Protein AF-A0A699XU44-F1 (afdb_monomer)

Nearest PDB structures (foldseek):
  8dw8-assembly1_A  TM=9.078E-01  e=6.194E-02  Moloney murine leukemia virus
  4mh8-assembly1_A  TM=9.161E-01  e=7.199E-02  Moloney murine leukemia virus isolate Shinnick
  6b1s-assembly1_A  TM=9.177E-01  e=8.366E-02  Moloney murine leukemia virus
  6b1q-assembly1_A  TM=9.111E-01  e=1.048E-01  Moloney murine leukemia virus
  8wut-assembly1_E  TM=8.978E-01  e=3.002E-01  Moloney murine leukemia virus

Solvent-accessible surface area (backbone atoms only — not comparable to full-atom values): 3896 Å² total; per-residue (Å²): 132,89,86,82,84,86,76,65,91,87,72,70,75,50,67,54,79,66,64,92,67,55,76,68,55,51,52,51,50,51,53,53,52,48,53,38,37,77,71,64,76,49,75,93,77,90,63,70,57,42,78,55,74,82,91,132

Secondary structure (DSSP, 8-state):
-----PPPTT----BPPPPP--HHHHHHHHHHHHHHHHTTS------S-B------

Sequence (56 aa):
KKIQIDLVPGAAPVARAPYRLAPSEMKELTEQLKELSDKGFIKPSSSPWGAPVLFV

Organism: Tanacetum cinerariifolium (NCBI:txid118510)

Radius of gyration: 14.26 Å; Cα contacts (8 Å, |Δi|>4): 29; chains: 1; bounding box: 28×36×26 Å

Mean predicted aligned error: 4.0 Å

InterPro domains:
  IPR032567 RTL1-related [PTHR15503] (3-56)
  IPR043502 DNA/RNA polymerase superfamily [SSF56672] (3-56)

Structure (mmCIF, N/CA/C/O backbone):
data_AF-A0A699XU44-F1
#
_entry.id   AF-A0A699XU44-F1
#
loop_
_atom_site.group_PDB
_atom_site.id
_atom_site.type_symbol
_atom_site.label_atom_id
_atom_site.label_alt_id
_atom_site.label_comp_id
_atom_site.label_asym_id
_atom_site.label_entity_id
_atom_site.label_seq_id
_atom_site.pdbx_PDB_ins_code
_atom_site.Cartn_x
_atom_site.Cartn_y
_atom_site.Cartn_z
_atom_site.occupancy
_atom_site.B_iso_or_equiv
_atom_site.auth_seq_id
_atom_site.auth_comp_id
_a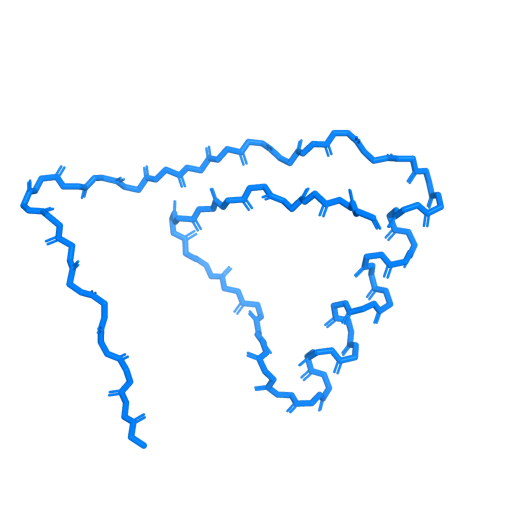tom_site.auth_asym_id
_atom_site.auth_atom_id
_atom_site.pdbx_PDB_model_num
ATOM 1 N N . LYS A 1 1 ? -2.246 -20.989 9.739 1.00 71.62 1 LYS A N 1
ATOM 2 C CA . LYS A 1 1 ? -1.609 -21.655 8.572 1.00 71.62 1 LYS A CA 1
ATOM 3 C C . LYS A 1 1 ? -0.868 -20.582 7.783 1.00 71.62 1 LYS A C 1
ATOM 5 O O . LYS A 1 1 ? -1.501 -19.596 7.435 1.00 71.62 1 LYS A O 1
ATOM 10 N N . LYS A 1 2 ? 0.450 -20.694 7.595 1.00 84.19 2 LYS A N 1
ATOM 11 C CA . LYS A 1 2 ? 1.225 -19.704 6.829 1.00 84.19 2 LYS A CA 1
ATOM 12 C C . LYS A 1 2 ? 0.951 -19.931 5.341 1.00 84.19 2 LYS A C 1
ATOM 14 O O . LYS A 1 2 ? 1.082 -21.061 4.880 1.00 84.19 2 LYS A O 1
ATOM 19 N N . ILE A 1 3 ? 0.518 -18.895 4.631 1.00 90.19 3 ILE A N 1
ATOM 20 C CA . ILE A 1 3 ? 0.385 -18.929 3.172 1.00 90.19 3 ILE A CA 1
ATOM 21 C C . ILE A 1 3 ? 1.751 -18.553 2.600 1.00 90.19 3 ILE A C 1
ATOM 23 O O . ILE A 1 3 ? 2.328 -17.545 3.009 1.00 90.19 3 ILE A O 1
ATOM 27 N N . GLN A 1 4 ? 2.280 -19.380 1.702 1.00 93.75 4 GLN A N 1
ATOM 28 C CA . GLN A 1 4 ? 3.476 -19.076 0.924 1.00 93.75 4 GLN A CA 1
ATOM 29 C C . GLN A 1 4 ? 3.051 -18.815 -0.518 1.00 93.75 4 GLN A C 1
ATOM 31 O O . GLN A 1 4 ? 2.186 -19.513 -1.043 1.00 93.75 4 GLN A O 1
ATOM 36 N N . ILE A 1 5 ? 3.633 -17.782 -1.119 1.00 92.56 5 ILE A N 1
ATOM 37 C CA . ILE A 1 5 ? 3.420 -17.419 -2.516 1.00 92.56 5 ILE A CA 1
ATOM 38 C C . ILE A 1 5 ? 4.739 -17.703 -3.227 1.00 92.56 5 ILE A C 1
ATOM 40 O O . ILE A 1 5 ? 5.738 -17.045 -2.934 1.00 92.56 5 ILE A O 1
ATOM 44 N N . ASP A 1 6 ? 4.749 -18.691 -4.116 1.00 94.88 6 ASP A N 1
ATOM 45 C CA . ASP A 1 6 ? 5.937 -19.040 -4.891 1.00 94.88 6 ASP A CA 1
ATOM 46 C C . ASP A 1 6 ? 6.054 -18.122 -6.114 1.00 94.88 6 ASP A C 1
ATOM 48 O O . ASP A 1 6 ? 5.074 -17.860 -6.816 1.00 94.88 6 ASP A O 1
ATOM 52 N N . LEU A 1 7 ? 7.260 -17.607 -6.357 1.00 93.19 7 LEU A N 1
ATOM 53 C CA . LEU A 1 7 ? 7.551 -16.750 -7.504 1.00 93.19 7 LEU A CA 1
ATOM 54 C C . LEU A 1 7 ? 8.085 -17.580 -8.674 1.00 93.19 7 LEU A C 1
ATOM 56 O O . LEU A 1 7 ? 8.814 -18.553 -8.485 1.00 93.19 7 LEU A O 1
ATOM 60 N N . VAL A 1 8 ? 7.770 -17.150 -9.897 1.00 95.94 8 VAL A N 1
ATOM 61 C CA . VAL A 1 8 ? 8.388 -17.697 -11.113 1.00 95.94 8 VAL A CA 1
ATOM 62 C C . VAL A 1 8 ? 9.899 -17.396 -11.088 1.00 95.94 8 VAL A C 1
ATOM 64 O O . VAL A 1 8 ? 10.278 -16.273 -10.732 1.00 95.94 8 VAL A O 1
ATOM 67 N N . PRO A 1 9 ? 10.779 -18.344 -11.471 1.00 95.56 9 PRO A N 1
ATOM 68 C CA . PRO A 1 9 ? 12.217 -18.096 -11.540 1.00 95.56 9 PRO A CA 1
ATOM 69 C C . PRO A 1 9 ? 12.551 -16.863 -12.391 1.00 95.56 9 PRO A C 1
ATOM 71 O O . PRO A 1 9 ? 12.085 -16.735 -13.521 1.00 95.56 9 PRO A O 1
ATOM 74 N N . GLY A 1 10 ? 13.357 -15.951 -11.842 1.00 94.06 10 GLY A N 1
ATOM 75 C CA . GLY A 1 10 ? 13.744 -14.701 -12.508 1.00 94.06 10 GLY A CA 1
ATOM 76 C C . GLY A 1 10 ? 12.780 -13.525 -12.312 1.00 94.06 10 GLY A C 1
ATOM 77 O O . GLY A 1 10 ? 13.049 -12.442 -12.828 1.00 94.06 10 GLY A O 1
ATOM 78 N N . ALA A 1 11 ? 11.688 -13.689 -11.555 1.00 92.94 11 ALA A N 1
ATOM 79 C CA . ALA A 1 11 ? 10.819 -12.573 -11.195 1.00 92.94 11 ALA A CA 1
ATOM 80 C C . ALA A 1 11 ? 11.582 -11.523 -10.365 1.00 92.94 11 ALA A C 1
ATOM 82 O O . ALA A 1 11 ? 12.159 -11.833 -9.321 1.00 92.94 11 ALA A O 1
ATOM 83 N N . ALA A 1 12 ? 11.556 -10.273 -10.825 1.00 92.12 12 ALA A N 1
ATOM 84 C CA . ALA A 1 12 ? 12.178 -9.136 -10.158 1.00 92.12 12 ALA A CA 1
ATOM 85 C C . ALA A 1 12 ? 11.113 -8.221 -9.530 1.00 92.12 12 ALA A C 1
ATOM 87 O O . ALA A 1 12 ? 9.989 -8.167 -10.042 1.00 92.12 12 ALA A O 1
ATOM 88 N N . PRO A 1 13 ? 11.447 -7.479 -8.458 1.00 90.81 13 PRO A N 1
ATOM 89 C CA . PRO A 1 13 ? 10.513 -6.553 -7.842 1.00 90.81 13 PRO A CA 1
ATOM 90 C C . PRO A 1 13 ? 9.980 -5.518 -8.830 1.00 90.81 13 PRO A C 1
ATOM 92 O O . PRO A 1 13 ? 10.738 -4.896 -9.574 1.00 90.81 13 PRO A O 1
ATOM 95 N N . VAL A 1 14 ? 8.665 -5.313 -8.804 1.00 86.75 14 VAL A N 1
ATOM 96 C CA . VAL A 1 14 ? 8.000 -4.225 -9.519 1.00 86.75 14 VAL A CA 1
ATOM 97 C C . VAL A 1 14 ? 7.461 -3.227 -8.505 1.00 86.75 14 VAL A C 1
ATOM 99 O O . VAL A 1 14 ? 6.729 -3.606 -7.594 1.00 86.75 14 VAL A O 1
ATOM 102 N N . ALA A 1 15 ? 7.816 -1.956 -8.673 1.00 88.69 15 ALA A N 1
ATOM 103 C CA . ALA A 1 15 ? 7.256 -0.843 -7.920 1.00 88.69 15 ALA A CA 1
ATOM 104 C C . ALA A 1 15 ? 6.687 0.164 -8.922 1.00 88.69 15 ALA A C 1
ATOM 106 O O . ALA A 1 15 ? 7.428 0.785 -9.685 1.00 88.69 15 ALA A O 1
ATOM 107 N N . ARG A 1 16 ? 5.358 0.284 -8.968 1.00 87.62 16 ARG A N 1
ATOM 108 C CA . ARG A 1 16 ? 4.679 1.279 -9.809 1.00 87.62 16 ARG A CA 1
ATOM 109 C C . ARG A 1 16 ? 4.239 2.463 -8.962 1.00 87.62 16 ARG A C 1
ATOM 111 O O . ARG A 1 16 ? 3.857 2.292 -7.807 1.00 87.62 16 ARG A O 1
ATOM 118 N N 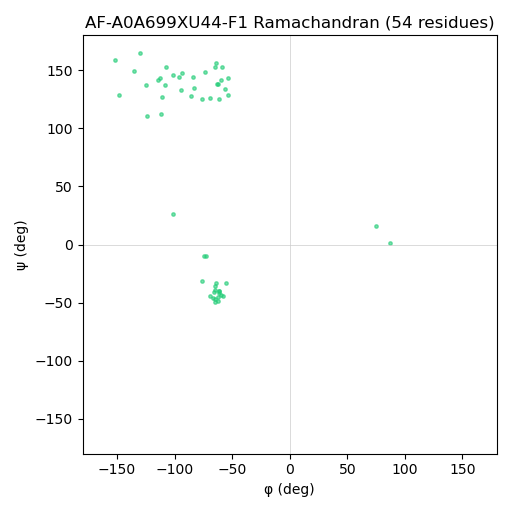. ALA A 1 17 ? 4.274 3.653 -9.557 1.00 87.00 17 ALA A N 1
ATOM 119 C CA . ALA A 1 17 ? 3.713 4.837 -8.926 1.00 87.00 17 ALA A CA 1
ATOM 120 C C . ALA A 1 17 ? 2.206 4.632 -8.654 1.00 87.00 17 ALA A C 1
ATOM 122 O O . ALA A 1 17 ? 1.524 4.035 -9.496 1.00 87.00 17 ALA A O 1
ATOM 123 N N . PRO A 1 18 ? 1.678 5.115 -7.514 1.00 88.06 18 PRO A N 1
ATOM 124 C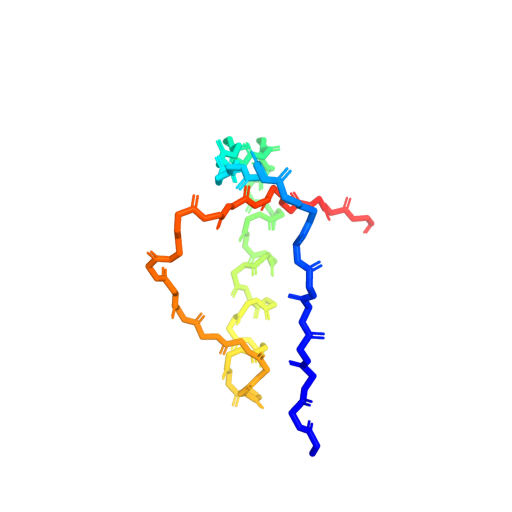 CA . PRO A 1 18 ? 0.243 5.113 -7.250 1.00 88.06 18 PRO A CA 1
ATOM 125 C C . PRO A 1 18 ? -0.537 5.891 -8.316 1.00 88.06 18 PRO A C 1
ATOM 127 O O . PRO A 1 18 ? -0.015 6.834 -8.919 1.00 88.06 18 PRO A O 1
ATOM 130 N N . TYR A 1 19 ? -1.803 5.528 -8.521 1.00 90.81 19 TYR A N 1
ATOM 131 C CA . TYR A 1 19 ? -2.706 6.338 -9.335 1.00 90.81 19 TYR A CA 1
ATOM 132 C C . TYR A 1 19 ? -2.961 7.695 -8.675 1.00 90.81 19 TYR A C 1
ATOM 134 O O . TYR A 1 19 ? -2.879 7.841 -7.455 1.00 90.81 19 TYR A O 1
ATOM 142 N N . ARG A 1 20 ? -3.262 8.707 -9.497 1.00 90.81 20 ARG A N 1
ATOM 143 C CA . ARG A 1 20 ? -3.727 9.995 -8.977 1.00 90.81 20 ARG A CA 1
ATOM 144 C C . ARG A 1 20 ? -5.120 9.797 -8.397 1.00 90.81 20 ARG A C 1
ATOM 146 O O . ARG A 1 20 ? -5.998 9.321 -9.106 1.00 90.81 20 ARG A O 1
ATOM 153 N N . LEU A 1 21 ? -5.280 10.192 -7.143 1.00 92.75 21 LEU A N 1
ATOM 154 C CA . LEU A 1 21 ? -6.537 10.135 -6.413 1.00 92.75 21 LEU A CA 1
ATOM 155 C C . LEU A 1 21 ? -7.022 11.556 -6.129 1.00 92.75 21 LEU A C 1
ATOM 157 O O . LEU A 1 21 ? -6.218 12.458 -5.863 1.00 92.75 21 LEU A O 1
ATOM 161 N N . ALA A 1 22 ? -8.333 11.760 -6.189 1.00 94.69 22 ALA A N 1
ATOM 162 C CA . ALA A 1 22 ? -8.961 12.984 -5.728 1.00 94.69 22 ALA A CA 1
ATOM 163 C C . ALA A 1 22 ? -8.761 13.144 -4.205 1.00 94.69 22 ALA A C 1
ATOM 165 O O . ALA A 1 22 ? -8.590 12.154 -3.487 1.00 94.69 22 ALA A O 1
ATOM 166 N N . PRO A 1 23 ? -8.818 14.374 -3.661 1.00 95.56 23 PRO A N 1
ATOM 167 C CA . PRO A 1 23 ? -8.661 14.588 -2.221 1.00 95.56 23 PRO A CA 1
ATOM 168 C C . PRO A 1 23 ? -9.643 13.781 -1.352 1.00 95.56 23 PRO A C 1
ATOM 170 O O . PRO A 1 23 ? -9.278 13.350 -0.260 1.00 95.56 23 PRO A O 1
ATOM 173 N N . SER A 1 24 ? -10.868 13.547 -1.835 1.00 94.94 24 SER A N 1
ATOM 174 C CA . SER A 1 24 ? -11.870 12.718 -1.152 1.00 94.94 24 SER A CA 1
ATOM 175 C C . SER A 1 24 ? -11.458 11.247 -1.078 1.00 94.94 24 SER A C 1
ATOM 177 O O . SER A 1 24 ? -11.501 10.662 -0.000 1.00 94.94 24 SER A O 1
ATOM 179 N N . GLU A 1 25 ? -10.981 10.680 -2.188 1.00 94.81 25 GLU A N 1
ATOM 180 C CA . GLU A 1 25 ? -10.514 9.289 -2.270 1.00 94.81 25 GLU A CA 1
ATOM 181 C C . GLU A 1 25 ? -9.274 9.069 -1.394 1.00 94.81 25 GLU A C 1
ATOM 183 O O . GLU A 1 25 ? -9.163 8.064 -0.703 1.00 94.81 25 GLU A O 1
ATOM 188 N N . MET A 1 26 ? -8.353 10.039 -1.347 1.00 93.69 26 MET A N 1
ATOM 189 C CA . MET A 1 26 ? -7.184 9.976 -0.459 1.00 93.69 26 MET A CA 1
ATOM 190 C C . MET A 1 26 ? -7.569 9.926 1.023 1.00 93.69 26 MET A C 1
ATOM 192 O O . MET A 1 26 ? -6.941 9.206 1.808 1.00 93.69 26 MET A O 1
ATOM 196 N N . LYS A 1 27 ? -8.586 10.701 1.418 1.00 95.75 27 LYS A N 1
ATOM 197 C CA . LYS A 1 27 ? -9.091 10.700 2.792 1.00 95.75 27 LYS A CA 1
ATOM 198 C C . LYS A 1 27 ? -9.690 9.338 3.135 1.00 95.75 27 LYS A C 1
ATOM 200 O O . LYS A 1 27 ? -9.304 8.750 4.142 1.00 95.75 27 LYS A O 1
ATOM 205 N N . GLU A 1 28 ? -10.552 8.823 2.266 1.00 96.00 28 GLU A N 1
ATOM 206 C CA . GLU A 1 28 ? -11.175 7.514 2.444 1.00 96.00 28 GLU A CA 1
ATOM 207 C C . GLU A 1 28 ? -10.133 6.386 2.481 1.00 96.00 28 GLU A C 1
ATOM 209 O O . GLU A 1 28 ? -10.177 5.533 3.364 1.00 96.00 28 GLU A O 1
ATOM 214 N N . LEU A 1 29 ? -9.116 6.435 1.611 1.00 95.25 29 LEU A N 1
ATOM 215 C CA . LEU A 1 29 ? -8.022 5.459 1.599 1.00 95.25 29 LEU A CA 1
ATOM 216 C C . LEU A 1 29 ? -7.300 5.416 2.938 1.00 95.25 29 LEU A C 1
ATOM 218 O O . LEU A 1 29 ? -6.987 4.349 3.458 1.00 95.25 29 LEU A O 1
ATOM 222 N N . THR A 1 30 ? -7.025 6.590 3.498 1.00 95.06 30 THR A N 1
ATOM 223 C CA . THR A 1 30 ? -6.314 6.711 4.770 1.00 95.06 30 T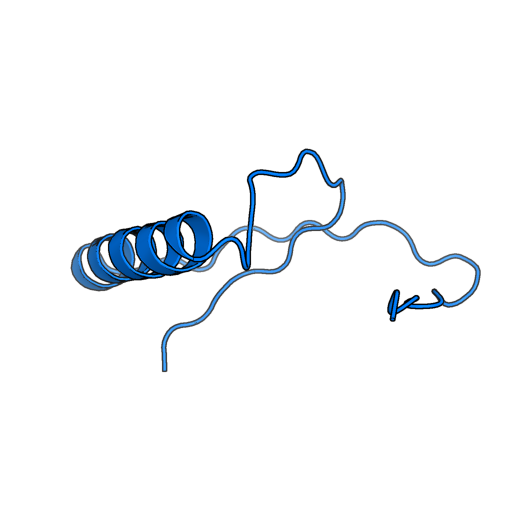HR A CA 1
ATOM 224 C C . THR A 1 30 ? -7.143 6.136 5.919 1.00 95.06 30 THR A C 1
ATOM 226 O O . THR A 1 30 ? -6.599 5.442 6.778 1.00 95.06 30 THR A O 1
ATOM 229 N N . GLU A 1 31 ? -8.453 6.386 5.922 1.00 97.12 31 GLU A N 1
ATOM 230 C CA . GLU A 1 31 ? -9.384 5.847 6.919 1.00 97.12 31 GLU A CA 1
ATOM 231 C C . GLU A 1 31 ? -9.478 4.315 6.827 1.00 97.12 31 GLU A C 1
ATOM 233 O O . GLU A 1 31 ? -9.304 3.632 7.840 1.00 97.12 31 GLU A O 1
ATOM 238 N N . GLN A 1 32 ? -9.627 3.765 5.616 1.00 96.06 32 GLN A N 1
ATOM 239 C CA . GLN A 1 32 ? -9.655 2.317 5.382 1.00 96.06 32 GLN A CA 1
ATOM 240 C C . GLN A 1 32 ? -8.333 1.641 5.782 1.00 96.06 32 GLN A C 1
ATOM 242 O O . GLN A 1 32 ? -8.335 0.615 6.464 1.00 96.06 32 GLN A O 1
ATOM 247 N N . LEU A 1 33 ? -7.182 2.216 5.409 1.00 96.25 33 LEU A N 1
ATOM 248 C CA . LEU A 1 33 ? -5.867 1.682 5.783 1.00 96.25 33 LEU A CA 1
ATOM 249 C C . LEU A 1 33 ? -5.667 1.669 7.300 1.00 96.25 33 LEU A C 1
ATOM 251 O O . LEU A 1 33 ? -5.118 0.702 7.835 1.00 96.25 33 LEU A O 1
ATOM 255 N N . LYS A 1 34 ? -6.123 2.714 7.999 1.00 97.62 34 LYS A N 1
ATOM 256 C CA . LYS A 1 34 ? -6.069 2.766 9.460 1.00 97.62 34 LYS A CA 1
ATOM 257 C C . LYS A 1 34 ? -6.902 1.644 10.074 1.00 97.62 34 LYS A C 1
ATOM 259 O O . LYS A 1 34 ? -6.382 0.897 10.894 1.00 97.62 34 LYS A O 1
ATOM 264 N N . GLU A 1 35 ? -8.142 1.467 9.629 1.00 98.19 35 GLU A N 1
ATOM 265 C CA . GLU A 1 35 ? -9.015 0.405 10.135 1.00 98.19 35 GLU A CA 1
ATOM 266 C C . GLU A 1 35 ? -8.418 -0.997 9.908 1.00 98.19 35 GLU A C 1
ATOM 268 O O . GLU A 1 35 ? -8.428 -1.839 10.808 1.00 98.19 35 GLU A O 1
ATOM 273 N N . LEU A 1 36 ? -7.849 -1.252 8.723 1.00 97.9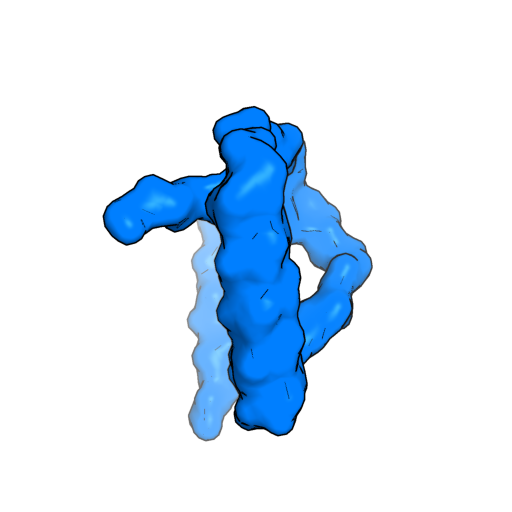4 36 LEU A N 1
ATOM 274 C CA . LEU A 1 36 ? -7.183 -2.520 8.408 1.00 97.94 36 LEU A CA 1
ATOM 275 C C . LEU A 1 36 ? -5.928 -2.749 9.262 1.00 97.94 36 LEU A C 1
ATOM 277 O O . LEU A 1 36 ? -5.638 -3.890 9.636 1.00 97.94 36 LEU A O 1
ATOM 281 N N . SER A 1 37 ? -5.184 -1.684 9.566 1.00 97.69 37 SER A N 1
ATOM 282 C CA . SER A 1 37 ? -4.015 -1.736 10.445 1.00 97.69 37 SER A CA 1
ATOM 283 C C . SER A 1 37 ? -4.419 -1.999 11.896 1.00 97.69 37 SER A C 1
ATOM 285 O O 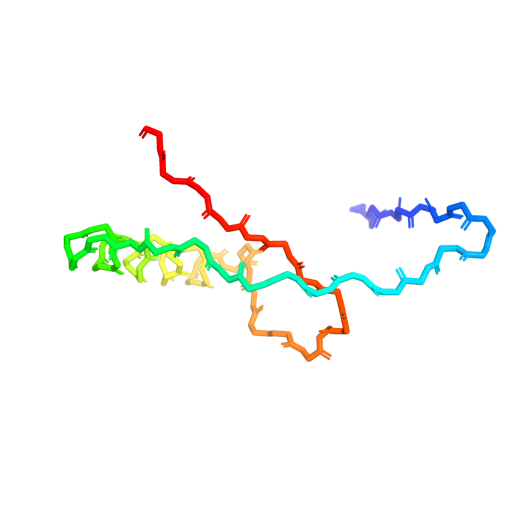. SER A 1 37 ? -3.817 -2.852 12.544 1.00 97.69 37 SER A O 1
ATOM 287 N N . ASP A 1 38 ? -5.460 -1.329 12.393 1.00 97.94 38 ASP A N 1
ATOM 288 C CA . ASP A 1 38 ? -5.983 -1.500 13.754 1.00 97.94 38 ASP A CA 1
ATOM 289 C C . ASP A 1 38 ? -6.536 -2.923 13.963 1.00 97.94 38 ASP A C 1
ATOM 291 O O . ASP A 1 38 ? -6.379 -3.512 15.032 1.00 97.94 38 ASP A O 1
ATOM 295 N N . LYS A 1 39 ? -7.109 -3.525 12.911 1.00 98.00 39 LYS A N 1
ATOM 296 C CA . LYS A 1 39 ? -7.525 -4.940 12.885 1.00 98.00 39 LYS A CA 1
ATOM 297 C C . LYS A 1 39 ? -6.359 -5.930 12.757 1.00 98.00 39 LYS A C 1
ATOM 299 O O . LYS A 1 39 ? -6.569 -7.135 12.883 1.00 98.00 39 LYS A O 1
ATOM 304 N N . GLY A 1 40 ? -5.142 -5.454 12.490 1.00 97.00 40 GLY A N 1
ATOM 305 C CA . GLY A 1 40 ? -3.949 -6.286 12.326 1.00 97.00 40 GLY A CA 1
ATOM 306 C C . GLY A 1 40 ? -3.873 -7.044 10.997 1.00 97.00 40 GLY A C 1
ATOM 307 O O . GLY A 1 40 ? -3.080 -7.978 10.875 1.00 97.00 40 GLY A O 1
ATOM 308 N N . PHE A 1 41 ? -4.675 -6.667 9.995 1.00 96.19 41 PHE A N 1
ATOM 309 C CA . PHE A 1 41 ? -4.632 -7.294 8.670 1.00 96.19 41 PHE A CA 1
ATOM 310 C C . PHE A 1 41 ? -3.437 -6.825 7.838 1.00 96.19 41 PHE A C 1
ATOM 312 O O . PHE A 1 41 ? -2.902 -7.599 7.043 1.00 96.19 41 PHE A O 1
ATOM 319 N N . ILE A 1 42 ? -3.006 -5.576 8.029 1.00 96.75 42 ILE A N 1
ATOM 320 C CA . ILE A 1 42 ? -1.864 -4.981 7.328 1.00 96.75 42 ILE A CA 1
ATOM 321 C C . ILE A 1 42 ? -0.896 -4.321 8.312 1.00 96.75 42 ILE A C 1
ATOM 323 O O . ILE A 1 42 ? -1.226 -4.073 9.468 1.00 96.75 42 ILE A O 1
ATOM 327 N N . LYS A 1 43 ? 0.316 -4.029 7.837 1.00 96.19 43 LYS A N 1
ATOM 328 C CA . LYS A 1 43 ? 1.331 -3.257 8.560 1.00 96.19 43 LYS A CA 1
ATOM 329 C C . LYS A 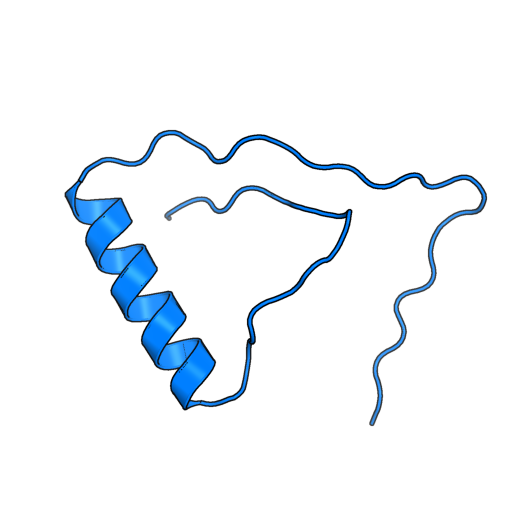1 43 ? 2.244 -2.530 7.567 1.00 96.19 43 LYS A C 1
ATOM 331 O O . LYS A 1 43 ? 2.355 -2.985 6.424 1.00 96.19 43 LYS A O 1
ATOM 336 N N . PRO A 1 44 ? 2.946 -1.463 7.985 1.00 95.62 44 PRO A N 1
ATOM 337 C CA . PRO A 1 44 ? 3.984 -0.850 7.166 1.00 95.62 44 PRO A CA 1
ATOM 338 C C . PRO A 1 44 ? 5.026 -1.880 6.708 1.00 95.62 44 PRO A C 1
ATOM 340 O O . PRO A 1 44 ? 5.382 -2.799 7.453 1.00 95.62 44 PRO A O 1
ATOM 343 N N . SER A 1 45 ? 5.523 -1.727 5.480 1.00 94.44 45 SER A N 1
ATOM 344 C CA . SER A 1 45 ? 6.525 -2.623 4.899 1.00 94.44 45 SER A CA 1
ATOM 345 C C . SER A 1 45 ? 7.634 -1.837 4.202 1.00 94.44 45 SER A C 1
ATOM 347 O O . SER A 1 45 ? 7.386 -0.766 3.656 1.00 94.44 45 SER A O 1
ATOM 349 N N . SER A 1 46 ? 8.842 -2.399 4.190 1.00 93.69 46 SER A N 1
ATOM 350 C CA . SER A 1 46 ? 9.994 -1.936 3.403 1.00 93.69 46 SER A CA 1
ATOM 351 C C . SER A 1 46 ? 10.199 -2.785 2.139 1.00 93.69 46 SER A C 1
ATOM 353 O O . SER A 1 46 ? 11.322 -2.953 1.666 1.00 93.69 46 SER A O 1
ATOM 355 N N . SER A 1 47 ? 9.121 -3.391 1.627 1.00 92.06 47 SER A N 1
ATOM 356 C CA . SER A 1 47 ? 9.173 -4.303 0.483 1.00 92.06 47 SER A CA 1
ATOM 357 C C . SER A 1 47 ? 9.670 -3.589 -0.781 1.00 92.06 47 SER A C 1
ATOM 359 O O . SER A 1 47 ? 9.202 -2.488 -1.070 1.00 92.06 47 SER A O 1
ATOM 361 N N . PRO A 1 48 ? 10.540 -4.220 -1.593 1.00 92.56 48 PRO A N 1
ATOM 362 C CA . PRO A 1 48 ? 10.884 -3.701 -2.916 1.00 92.56 48 PRO A CA 1
ATOM 363 C C . PRO A 1 48 ? 9.735 -3.870 -3.932 1.00 92.56 48 PRO A C 1
ATOM 365 O O . PRO A 1 48 ? 9.811 -3.344 -5.039 1.00 92.56 48 PRO A O 1
ATOM 368 N N . TRP A 1 49 ? 8.683 -4.616 -3.575 1.00 93.44 49 TRP A N 1
ATOM 369 C CA . TRP A 1 49 ? 7.477 -4.817 -4.380 1.00 93.44 49 TRP A CA 1
ATOM 370 C C . TRP A 1 49 ? 6.394 -3.810 -3.990 1.00 93.44 49 TRP A C 1
ATOM 372 O O . TRP A 1 49 ? 6.084 -3.676 -2.806 1.00 93.44 49 TRP A O 1
ATOM 382 N N . GLY A 1 50 ? 5.765 -3.177 -4.980 1.00 92.56 50 GLY A N 1
ATOM 383 C CA . GLY A 1 50 ? 4.666 -2.235 -4.792 1.00 92.56 50 GLY A CA 1
ATOM 384 C C . GLY A 1 50 ? 3.673 -2.265 -5.953 1.00 92.56 50 GLY A C 1
ATOM 385 O O . GLY A 1 50 ? 4.050 -2.129 -7.119 1.00 92.56 50 GLY A O 1
ATOM 386 N N . ALA A 1 51 ? 2.390 -2.410 -5.622 1.00 92.19 51 ALA A N 1
ATOM 387 C CA . ALA A 1 51 ? 1.279 -2.349 -6.565 1.00 92.19 51 ALA A CA 1
ATOM 388 C C . ALA A 1 51 ? 0.393 -1.12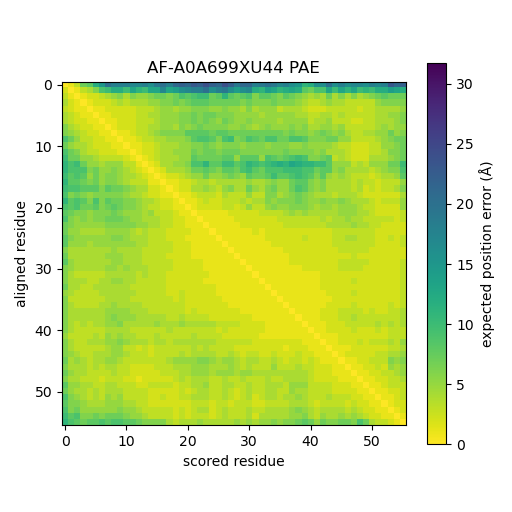8 -6.258 1.00 92.19 51 ALA A C 1
ATOM 390 O O . ALA A 1 51 ? 0.194 -0.811 -5.083 1.00 92.19 51 ALA A O 1
ATOM 391 N N . PRO A 1 52 ? -0.134 -0.434 -7.281 1.00 92.19 52 PRO A N 1
ATOM 392 C CA . PRO A 1 52 ? -1.032 0.691 -7.069 1.00 92.19 52 PRO A CA 1
ATOM 393 C C . PRO A 1 52 ? -2.415 0.206 -6.605 1.00 92.19 52 PRO A C 1
ATOM 395 O O . PRO A 1 52 ? -2.864 -0.872 -6.995 1.00 92.19 52 PRO A O 1
ATOM 398 N N . VAL A 1 53 ? -3.093 1.020 -5.793 1.00 91.62 53 VAL A N 1
ATOM 399 C CA . VAL A 1 53 ? -4.478 0.798 -5.337 1.00 91.62 53 VAL A CA 1
ATOM 400 C C . VAL A 1 53 ? -5.436 1.584 -6.232 1.00 91.62 53 VAL A C 1
ATOM 402 O O . VAL A 1 53 ? -5.100 2.684 -6.673 1.00 91.62 53 VAL A O 1
ATOM 405 N N . LEU A 1 54 ? -6.613 1.020 -6.498 1.00 90.62 54 LEU A N 1
ATOM 406 C CA . LEU A 1 54 ? -7.685 1.640 -7.273 1.00 90.62 54 LEU A CA 1
ATOM 407 C C . LEU A 1 54 ? -8.980 1.643 -6.448 1.00 90.62 54 LEU A C 1
ATOM 409 O O . LEU A 1 54 ? -9.291 0.635 -5.816 1.00 90.62 54 LEU A O 1
ATOM 413 N N . PHE A 1 55 ? -9.711 2.758 -6.475 1.00 87.25 55 PHE A N 1
ATOM 414 C CA . PHE A 1 55 ? -11.054 2.885 -5.900 1.00 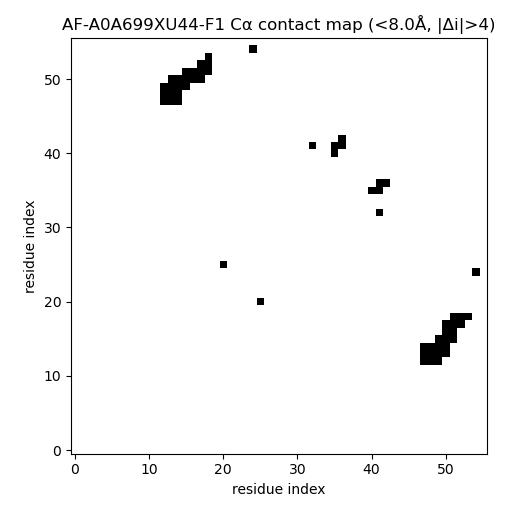87.25 55 PHE A CA 1
ATOM 415 C C . PHE A 1 55 ? -12.121 2.381 -6.880 1.00 87.25 55 PHE A C 1
ATOM 417 O O . PHE A 1 55 ? -11.967 2.553 -8.091 1.00 87.25 55 PHE A O 1
ATOM 424 N N . VAL A 1 56 ? -13.174 1.747 -6.354 1.00 87.56 56 VAL A N 1
ATOM 425 C CA . VAL A 1 56 ? -14.298 1.159 -7.108 1.00 87.56 56 VAL A CA 1
ATOM 426 C C . VAL A 1 56 ? -15.639 1.612 -6.561 1.00 87.56 56 VAL A C 1
ATOM 428 O O . VAL A 1 56 ? -15.702 1.891 -5.344 1.00 87.56 56 VAL A O 1
#

Foldseek 3Di:
DDDDDDDDPPDDADADDADDDDPVVVVVVVVVVVVCVVVVVDDDDPDSHHDYDDDD

pLDDT: mean 93.01, std 4.4, range [71.62, 98.19]